Protein AF-A0A933JRE7-F1 (afdb_monomer_lite)

Foldseek 3Di:
DDPPPPPPPDFQFAWLVRLCVVLVHDSVLSVVQCVVVVPQAPDDDPPTGTHGPVRSVSSSVSVVD

Secondary structure (DSSP, 8-state):
-------------EEHHHHHHHHTS-HHHHHHHHHHTTPPPSEEETTEEEE-HHHHHHHHHHH--

Structure (mmCIF, N/CA/C/O backbone):
data_AF-A0A933JRE7-F1
#
_entry.id   AF-A0A933JRE7-F1
#
loop_
_atom_site.group_PDB
_atom_site.id
_atom_site.type_symbol
_atom_site.label_atom_id
_atom_site.label_alt_id
_atom_site.label_comp_id
_atom_site.label_asym_id
_atom_site.label_entity_id
_atom_site.label_seq_id
_atom_site.pdbx_PDB_ins_code
_atom_site.Cartn_x
_atom_site.Cartn_y
_atom_site.Cartn_z
_atom_site.occupancy
_atom_site.B_iso_or_equiv
_atom_site.auth_seq_id
_atom_site.auth_comp_id
_atom_site.auth_asym_id
_atom_site.auth_atom_id
_atom_site.pdbx_PDB_model_num
ATOM 1 N N . MET A 1 1 ? -19.896 26.387 -18.779 1.00 46.78 1 MET A N 1
ATOM 2 C CA . MET A 1 1 ? -19.843 25.006 -18.248 1.00 46.78 1 MET A CA 1
ATOM 3 C C . MET A 1 1 ? -18.538 24.845 -17.476 1.00 46.78 1 MET A C 1
ATOM 5 O O . MET A 1 1 ? -17.541 25.427 -17.870 1.00 46.78 1 MET A O 1
ATOM 9 N N . ARG A 1 2 ? -18.577 24.150 -16.343 1.00 52.25 2 ARG A N 1
ATOM 10 C CA . ARG A 1 2 ? -17.558 24.089 -15.286 1.00 52.25 2 ARG A CA 1
ATOM 11 C C . ARG A 1 2 ? -16.337 23.267 -15.743 1.00 52.25 2 ARG A C 1
ATOM 13 O O . ARG A 1 2 ? -16.394 22.044 -15.697 1.00 52.25 2 ARG A O 1
ATOM 20 N N . SER A 1 3 ? -15.258 23.926 -16.177 1.00 59.16 3 SER A N 1
ATOM 21 C CA . SER A 1 3 ? -13.952 23.288 -16.410 1.00 59.16 3 SER A CA 1
ATOM 22 C C . SER A 1 3 ? -13.358 22.859 -15.071 1.00 59.16 3 SER A C 1
ATOM 24 O O . SER A 1 3 ? -12.733 23.638 -14.357 1.00 59.16 3 SER A O 1
ATOM 26 N N . MET A 1 4 ? -13.644 21.620 -14.691 1.00 43.53 4 MET A N 1
ATOM 27 C CA . MET A 1 4 ? -13.055 20.930 -13.550 1.00 43.53 4 MET A CA 1
ATOM 28 C C . MET A 1 4 ? -12.095 19.869 -14.095 1.00 43.53 4 MET A C 1
ATOM 30 O O . MET A 1 4 ? -12.316 18.671 -13.960 1.00 43.53 4 MET A O 1
ATOM 34 N N . GLU A 1 5 ? -11.014 20.317 -14.727 1.00 55.97 5 GLU A N 1
ATOM 35 C CA . GLU A 1 5 ? -9.846 19.474 -14.974 1.00 55.97 5 GLU A CA 1
ATOM 36 C C . GLU A 1 5 ? -9.003 19.499 -13.703 1.00 55.97 5 GLU A C 1
ATOM 38 O O . GLU A 1 5 ? -8.155 20.360 -13.480 1.00 55.97 5 GLU A O 1
ATOM 43 N N . LYS A 1 6 ? -9.313 18.580 -12.787 1.00 48.06 6 LYS A N 1
ATOM 44 C CA . LYS A 1 6 ? -8.486 18.349 -11.607 1.00 48.06 6 LYS A CA 1
ATOM 45 C C . LYS A 1 6 ? -7.276 17.530 -12.050 1.00 48.06 6 LYS A C 1
ATOM 47 O O . LYS A 1 6 ? -7.265 16.312 -11.905 1.00 48.06 6 LYS A O 1
ATOM 52 N N . THR A 1 7 ? -6.269 18.205 -12.598 1.00 40.38 7 THR A N 1
ATOM 53 C CA . THR A 1 7 ? -4.928 17.655 -12.826 1.00 40.38 7 THR A CA 1
ATOM 54 C C . THR A 1 7 ? -4.318 17.294 -11.472 1.00 40.38 7 THR A C 1
ATOM 56 O O . THR A 1 7 ? -3.693 18.113 -10.800 1.00 40.38 7 THR A O 1
ATOM 59 N N . LYS A 1 8 ? -4.555 16.065 -11.016 1.00 48.09 8 LYS A N 1
ATOM 60 C CA . LYS A 1 8 ? -3.859 15.468 -9.874 1.00 48.09 8 LYS A CA 1
ATOM 61 C C . LYS A 1 8 ? -2.779 14.534 -10.408 1.00 48.09 8 LYS A C 1
ATOM 63 O O . LYS A 1 8 ? -2.781 13.337 -10.147 1.00 48.09 8 LYS A O 1
ATOM 68 N N . GLU A 1 9 ? -1.880 15.109 -11.193 1.00 52.88 9 GLU A N 1
ATOM 69 C CA . GLU A 1 9 ? -0.628 14.485 -11.595 1.00 52.88 9 GLU A CA 1
ATOM 70 C C . GLU A 1 9 ? 0.449 14.940 -10.617 1.00 52.88 9 GLU A C 1
ATOM 72 O O . GLU A 1 9 ? 1.174 15.905 -10.834 1.00 52.88 9 GLU A O 1
ATOM 77 N N . THR A 1 10 ? 0.528 14.246 -9.491 1.00 47.06 10 THR A N 1
ATOM 78 C CA . THR A 1 10 ? 1.782 14.172 -8.753 1.00 47.06 10 THR A CA 1
ATOM 79 C C . THR A 1 10 ? 2.065 12.708 -8.535 1.00 47.06 10 THR A C 1
ATOM 81 O O . THR A 1 10 ? 1.338 11.991 -7.844 1.00 47.06 10 THR A O 1
ATOM 84 N N . SER A 1 11 ? 3.104 12.274 -9.231 1.00 56.62 11 SER A N 1
ATOM 85 C CA . SER A 1 11 ? 3.700 10.949 -9.299 1.00 56.62 11 SER A CA 1
ATOM 86 C C . SER A 1 11 ? 4.286 10.508 -7.952 1.00 56.62 11 SER A C 1
ATOM 88 O O . SER A 1 11 ? 5.402 10.004 -7.877 1.00 56.62 11 SER A O 1
ATOM 90 N N . ASP A 1 12 ? 3.544 10.694 -6.862 1.00 68.69 12 ASP A N 1
ATOM 91 C CA . ASP A 1 12 ? 3.858 10.163 -5.547 1.00 68.69 12 ASP A CA 1
ATOM 92 C C . ASP A 1 12 ? 3.426 8.701 -5.522 1.00 68.69 12 ASP A C 1
ATOM 94 O O . ASP A 1 12 ? 2.377 8.324 -4.998 1.00 68.69 12 ASP A O 1
ATOM 98 N N . LEU A 1 13 ? 4.242 7.864 -6.152 1.00 78.38 13 LEU A N 1
ATOM 99 C CA . LEU A 1 13 ? 4.198 6.426 -5.964 1.00 78.38 13 LEU A CA 1
ATOM 100 C C . LEU A 1 13 ? 4.575 6.142 -4.504 1.00 78.38 13 LEU A C 1
ATOM 102 O O . LEU A 1 13 ? 5.742 6.187 -4.115 1.00 78.38 13 LEU A O 1
ATOM 106 N N . LEU A 1 14 ? 3.571 5.882 -3.671 1.00 84.12 14 LEU A N 1
ATOM 107 C CA . LEU A 1 14 ? 3.740 5.631 -2.246 1.00 84.12 14 LEU A CA 1
ATOM 108 C C . LEU A 1 14 ? 3.780 4.130 -1.985 1.00 84.12 14 LEU A C 1
ATOM 110 O O . LEU A 1 14 ? 2.952 3.369 -2.475 1.00 84.12 14 LEU A O 1
ATOM 114 N N . THR A 1 15 ? 4.716 3.676 -1.161 1.00 86.94 15 THR A N 1
ATOM 115 C CA . THR A 1 15 ? 4.715 2.283 -0.700 1.00 86.94 15 THR A CA 1
ATOM 116 C C . THR A 1 15 ? 3.516 2.020 0.209 1.00 86.94 15 THR A C 1
ATOM 118 O O . THR A 1 15 ? 2.999 2.946 0.831 1.00 86.94 15 THR A O 1
ATOM 121 N N . ALA A 1 16 ? 3.100 0.759 0.365 1.00 83.88 16 ALA A N 1
ATOM 122 C CA . ALA A 1 16 ? 1.997 0.398 1.271 1.00 83.88 16 ALA A CA 1
ATOM 123 C C . ALA A 1 16 ? 2.141 1.009 2.683 1.00 83.88 16 ALA A C 1
ATOM 125 O O . ALA A 1 16 ? 1.151 1.434 3.272 1.00 83.88 16 ALA A O 1
ATOM 126 N N . GLY A 1 17 ? 3.372 1.114 3.202 1.00 84.31 17 GLY A N 1
ATOM 127 C CA . GLY A 1 17 ? 3.652 1.772 4.482 1.00 84.31 17 GLY A CA 1
ATOM 128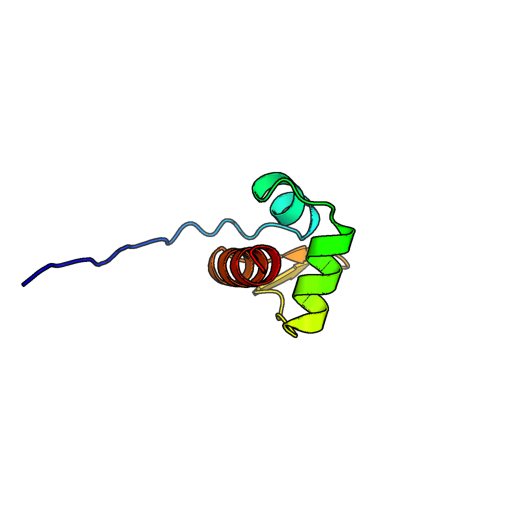 C C . GLY A 1 17 ? 3.449 3.291 4.449 1.00 84.31 17 GLY A C 1
ATOM 129 O O . GLY A 1 17 ? 2.872 3.853 5.376 1.00 84.31 17 GLY A O 1
ATOM 130 N N . ASN A 1 18 ? 3.853 3.969 3.371 1.00 86.75 18 ASN A N 1
ATOM 131 C CA . ASN A 1 18 ? 3.586 5.401 3.213 1.00 86.75 18 ASN A CA 1
ATOM 132 C C . ASN A 1 18 ? 2.095 5.684 3.004 1.00 86.75 18 ASN A C 1
ATOM 134 O O . ASN A 1 18 ? 1.588 6.669 3.531 1.00 86.75 18 ASN A O 1
ATOM 138 N N . VAL A 1 19 ? 1.383 4.815 2.282 1.00 85.62 19 VAL A N 1
ATOM 139 C CA . VAL A 1 19 ? -0.078 4.887 2.145 1.00 85.62 19 VAL A CA 1
ATOM 140 C C . VAL A 1 19 ? -0.747 4.743 3.510 1.00 85.62 19 VAL A C 1
ATOM 142 O O . VAL A 1 19 ? -1.591 5.563 3.857 1.00 85.62 19 VAL A O 1
ATOM 145 N N . ALA A 1 20 ? -0.316 3.768 4.313 1.00 86.44 20 ALA A N 1
ATOM 146 C CA . ALA A 1 20 ? -0.800 3.564 5.676 1.00 86.44 20 ALA A CA 1
ATOM 147 C C . ALA A 1 20 ? -0.608 4.817 6.543 1.00 86.44 20 ALA A C 1
ATOM 149 O O . ALA A 1 20 ? -1.570 5.315 7.123 1.00 86.44 20 ALA A O 1
ATOM 150 N N . LYS A 1 21 ? 0.597 5.405 6.525 1.00 86.50 21 LYS A N 1
ATOM 151 C CA . LYS A 1 21 ? 0.895 6.667 7.221 1.00 86.50 21 LYS A CA 1
ATOM 152 C C . LYS A 1 21 ? 0.039 7.835 6.729 1.00 86.50 21 LYS A C 1
ATOM 154 O O . LYS A 1 21 ? -0.479 8.588 7.543 1.00 86.50 21 LYS A O 1
ATOM 159 N N . LYS A 1 22 ? -0.138 7.979 5.412 1.00 83.56 22 LYS A N 1
ATOM 160 C CA . LYS A 1 22 ? -0.913 9.075 4.803 1.00 83.56 22 LYS A CA 1
ATOM 161 C C . LYS A 1 22 ? -2.409 8.972 5.099 1.00 83.56 22 LYS A C 1
ATOM 163 O O . LYS A 1 22 ? -3.090 9.988 5.170 1.00 83.56 22 LYS A O 1
ATOM 168 N N . LEU A 1 23 ? -2.907 7.750 5.266 1.00 81.81 23 LEU A N 1
ATOM 169 C CA . LEU A 1 23 ? -4.291 7.462 5.632 1.00 81.81 23 LEU A CA 1
ATOM 170 C C . LEU A 1 23 ? -4.497 7.351 7.151 1.00 81.81 23 LEU A C 1
ATOM 172 O O . LEU A 1 23 ? -5.637 7.249 7.589 1.00 81.81 23 LEU A O 1
ATOM 176 N N . GLY A 1 24 ? -3.426 7.366 7.952 1.00 84.06 24 GLY A N 1
ATOM 177 C CA . GLY A 1 24 ? -3.501 7.194 9.404 1.00 84.06 24 GLY A CA 1
ATOM 178 C C . GLY A 1 24 ? -3.988 5.808 9.838 1.00 84.06 24 GLY A C 1
ATOM 179 O O . GLY A 1 24 ? -4.551 5.663 10.919 1.00 84.06 24 GLY A O 1
ATOM 180 N N . VAL A 1 25 ? -3.807 4.784 9.001 1.00 85.88 25 VAL A N 1
ATOM 181 C CA . VAL A 1 25 ? -4.230 3.406 9.290 1.00 85.88 25 VAL A CA 1
ATOM 182 C C . VAL A 1 25 ? -3.028 2.481 9.440 1.00 85.88 25 VAL A C 1
ATOM 184 O O . VAL A 1 25 ? -1.924 2.796 9.004 1.00 85.88 25 VAL A O 1
ATOM 187 N N . SER A 1 26 ? -3.239 1.299 10.016 1.00 84.69 26 SER A N 1
ATOM 188 C CA . SER A 1 26 ? -2.203 0.267 10.085 1.00 84.69 26 SER A CA 1
ATOM 189 C C . SER A 1 26 ? -1.900 -0.313 8.701 1.00 84.69 26 SER A C 1
ATOM 191 O O . SER A 1 26 ? -2.807 -0.602 7.917 1.00 84.69 26 SER A O 1
ATOM 193 N N . ASP A 1 27 ? -0.629 -0.584 8.426 1.00 83.75 27 ASP A N 1
ATOM 194 C CA . ASP A 1 27 ? -0.159 -1.310 7.236 1.00 83.75 27 ASP A CA 1
ATOM 195 C C . ASP A 1 27 ? -0.891 -2.645 7.010 1.00 83.75 27 ASP A C 1
ATOM 197 O O . ASP A 1 27 ? -1.178 -2.997 5.865 1.00 83.75 27 ASP A O 1
ATOM 201 N N . GLY A 1 28 ? -1.286 -3.351 8.074 1.00 84.81 28 GLY A N 1
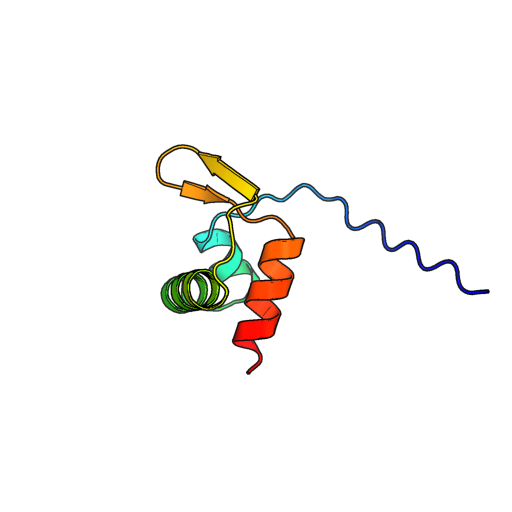ATOM 202 C CA . GLY A 1 28 ? -2.156 -4.530 7.982 1.00 84.81 28 GLY A CA 1
ATOM 203 C C . GLY A 1 28 ? -3.526 -4.256 7.339 1.00 84.81 28 GLY A C 1
ATOM 204 O O . GLY A 1 28 ? -3.980 -5.051 6.514 1.00 84.81 28 GLY A O 1
ATOM 205 N N . LYS A 1 29 ? -4.167 -3.117 7.651 1.00 86.25 29 LYS A N 1
ATOM 206 C CA . LYS A 1 29 ? -5.432 -2.696 7.017 1.00 86.25 29 LYS A CA 1
ATOM 207 C C . LYS A 1 29 ? -5.216 -2.348 5.548 1.00 86.25 29 LYS A C 1
ATOM 209 O O . LYS A 1 29 ? -5.995 -2.778 4.708 1.00 86.25 29 LYS A O 1
ATOM 214 N N . VAL A 1 30 ? -4.124 -1.653 5.229 1.00 86.44 30 VAL A N 1
ATOM 215 C CA . VAL A 1 30 ? -3.769 -1.324 3.841 1.00 86.44 30 VAL A CA 1
ATOM 216 C C . VAL A 1 30 ? -3.525 -2.587 3.019 1.00 86.44 30 VAL A C 1
ATOM 218 O O . VAL A 1 30 ? -4.102 -2.726 1.948 1.00 86.44 30 VAL A O 1
ATOM 221 N N . LYS A 1 31 ? -2.748 -3.553 3.526 1.00 84.12 31 LYS A N 1
ATOM 222 C CA . LYS A 1 31 ? -2.516 -4.840 2.844 1.00 84.12 31 LYS A CA 1
ATOM 223 C C . LYS A 1 31 ? -3.805 -5.646 2.658 1.00 84.12 31 LYS A C 1
ATOM 225 O O . LYS A 1 31 ? -3.998 -6.223 1.587 1.00 84.12 31 LYS A O 1
ATOM 230 N N . LYS A 1 32 ? -4.690 -5.669 3.665 1.00 88.12 32 LYS A N 1
ATOM 231 C CA . LYS A 1 32 ? -6.021 -6.288 3.554 1.00 88.12 32 LYS A CA 1
ATOM 232 C C . LYS A 1 32 ? -6.865 -5.607 2.482 1.00 88.12 32 LYS A C 1
ATOM 234 O O . LYS A 1 32 ? -7.365 -6.304 1.612 1.00 88.12 32 LYS A O 1
ATOM 239 N N . ALA A 1 33 ? -6.959 -4.279 2.499 1.00 86.94 33 ALA A N 1
ATOM 240 C CA . ALA A 1 33 ? -7.698 -3.510 1.501 1.00 86.94 33 ALA A CA 1
ATOM 241 C C . ALA A 1 33 ? -7.133 -3.729 0.091 1.00 86.94 33 ALA A C 1
ATOM 243 O O . ALA A 1 33 ? -7.890 -4.027 -0.823 1.00 86.94 33 ALA A O 1
ATOM 244 N N . ILE A 1 34 ? -5.808 -3.682 -0.086 1.00 86.62 34 ILE A N 1
ATOM 245 C CA . ILE A 1 34 ? -5.154 -3.961 -1.374 1.00 86.62 34 ILE A CA 1
ATOM 246 C C . ILE A 1 34 ? -5.502 -5.368 -1.874 1.00 86.62 34 ILE A C 1
ATOM 248 O O . ILE A 1 34 ? -5.859 -5.529 -3.036 1.00 86.62 34 ILE A O 1
ATOM 252 N N . SER A 1 35 ? -5.429 -6.381 -1.005 1.00 86.19 35 SER A N 1
ATOM 253 C CA . SER A 1 35 ? -5.719 -7.772 -1.382 1.00 86.19 35 SER A CA 1
ATOM 254 C C . SER A 1 35 ? -7.207 -7.996 -1.669 1.00 86.19 35 SER A C 1
ATOM 256 O O . SER A 1 35 ? -7.546 -8.676 -2.633 1.00 86.19 35 SER A O 1
ATOM 258 N N . ALA A 1 36 ? -8.091 -7.397 -0.866 1.00 87.81 36 ALA A N 1
ATOM 259 C CA . ALA A 1 36 ? -9.542 -7.477 -1.026 1.00 87.81 36 ALA A CA 1
ATOM 260 C C . ALA A 1 36 ? -10.009 -6.784 -2.313 1.00 87.81 36 ALA A C 1
ATOM 262 O O . ALA A 1 36 ? -10.799 -7.341 -3.068 1.00 87.81 36 ALA A O 1
ATOM 263 N N . LEU A 1 37 ? -9.448 -5.609 -2.607 1.00 82.81 37 LEU A N 1
ATOM 264 C CA . LEU A 1 37 ? -9.695 -4.855 -3.835 1.00 82.81 37 LEU A CA 1
ATOM 265 C C . LEU A 1 37 ? -8.939 -5.408 -5.048 1.00 82.81 37 LEU A C 1
ATOM 267 O O . LEU A 1 37 ? -9.102 -4.882 -6.148 1.00 82.81 37 LEU A O 1
ATOM 271 N N . LYS A 1 38 ? -8.073 -6.415 -4.852 1.00 83.94 38 LYS A N 1
ATOM 272 C CA . LYS A 1 38 ? -7.123 -6.916 -5.859 1.00 83.94 38 LYS A CA 1
ATOM 273 C C . LYS A 1 38 ? -6.384 -5.776 -6.569 1.00 83.94 38 LYS A C 1
ATOM 275 O O . LYS A 1 38 ? -6.189 -5.789 -7.783 1.00 83.94 38 LYS A O 1
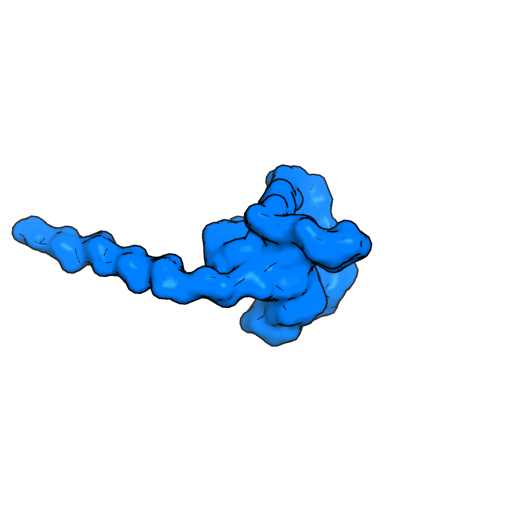ATOM 280 N N . LEU A 1 39 ? -5.992 -4.766 -5.795 1.00 83.38 39 LEU A N 1
ATOM 281 C CA . LEU A 1 39 ? -5.305 -3.587 -6.295 1.00 83.38 39 LEU A CA 1
ATOM 282 C C . LEU A 1 39 ? -3.920 -3.972 -6.800 1.00 83.38 39 LEU A C 1
ATOM 284 O O . LEU A 1 39 ? -3.089 -4.488 -6.050 1.00 83.38 39 LEU A O 1
ATOM 288 N N . GLN A 1 40 ? -3.667 -3.690 -8.073 1.00 80.50 40 GLN A N 1
ATOM 289 C CA . GLN A 1 40 ? -2.346 -3.867 -8.648 1.00 80.50 40 GLN A CA 1
ATOM 290 C C . GLN A 1 40 ? -1.457 -2.684 -8.259 1.00 80.50 40 GLN A C 1
ATOM 292 O O . GLN A 1 40 ? -1.909 -1.539 -8.306 1.00 80.50 40 GLN A O 1
ATOM 297 N N . PRO A 1 41 ? -0.203 -2.935 -7.860 1.00 81.56 41 PRO A N 1
ATOM 298 C CA . PRO A 1 41 ? 0.738 -1.858 -7.629 1.00 81.56 41 PRO A CA 1
ATOM 299 C C . P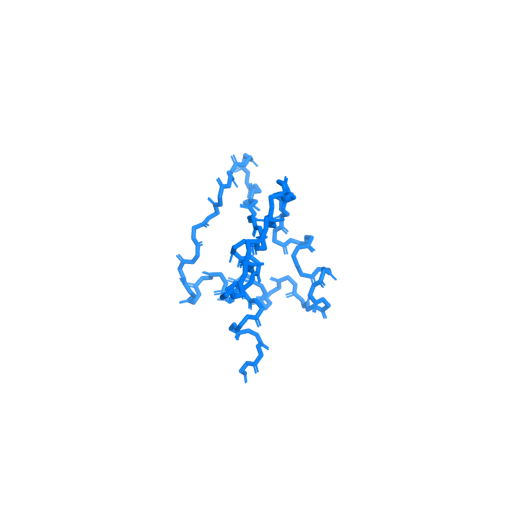RO A 1 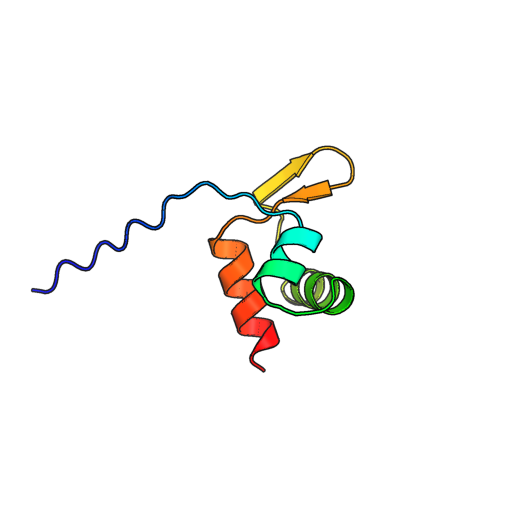41 ? 1.122 -1.205 -8.953 1.00 81.56 41 PRO A C 1
ATOM 301 O O . PRO A 1 41 ? 1.530 -1.889 -9.890 1.00 81.56 41 PRO A O 1
ATOM 304 N N . ASP A 1 42 ? 1.026 0.120 -8.999 1.00 81.12 42 ASP A N 1
ATOM 305 C CA . ASP A 1 42 ? 1.427 0.935 -10.146 1.00 81.12 42 ASP A CA 1
ATOM 306 C C . ASP A 1 42 ? 2.924 0.780 -10.459 1.00 81.12 42 ASP A C 1
ATOM 308 O O . ASP A 1 42 ? 3.334 0.822 -11.615 1.00 81.12 42 ASP A O 1
ATOM 312 N N . ALA A 1 43 ? 3.751 0.554 -9.432 1.00 79.44 43 ALA A N 1
ATOM 313 C CA . ALA A 1 43 ? 5.145 0.181 -9.625 1.00 79.44 43 ALA A CA 1
ATOM 314 C C . ALA A 1 43 ? 5.602 -0.854 -8.594 1.00 79.44 43 ALA A C 1
ATOM 316 O O . ALA A 1 43 ? 5.223 -0.830 -7.427 1.00 79.44 43 ALA A O 1
ATOM 317 N N . LYS A 1 44 ? 6.474 -1.768 -9.010 1.00 80.44 44 LYS A N 1
ATOM 318 C CA . LYS A 1 44 ? 7.125 -2.748 -8.136 1.00 80.44 44 LYS A CA 1
ATOM 319 C C . LYS A 1 44 ? 8.626 -2.497 -8.170 1.00 80.44 44 LYS A C 1
ATOM 321 O O . LYS A 1 44 ? 9.230 -2.545 -9.236 1.00 80.44 44 LYS A O 1
ATOM 326 N N . LYS A 1 45 ? 9.241 -2.293 -7.005 1.00 72.25 45 LYS A N 1
ATOM 327 C CA . LYS A 1 45 ? 10.701 -2.226 -6.864 1.00 72.25 45 LYS A CA 1
ATOM 328 C C . LYS A 1 45 ? 11.135 -3.277 -5.843 1.00 72.25 45 LYS A C 1
ATOM 330 O O . LYS A 1 45 ? 10.946 -3.117 -4.637 1.00 72.25 45 LYS A O 1
ATOM 335 N N . GLY A 1 46 ? 11.660 -4.396 -6.343 1.00 78.88 46 GLY A N 1
ATOM 336 C CA . GLY A 1 46 ? 12.010 -5.559 -5.522 1.00 78.88 46 GLY A CA 1
ATOM 337 C C . GLY A 1 46 ? 10.788 -6.159 -4.817 1.00 78.88 46 GLY A C 1
ATOM 338 O O . GLY A 1 46 ? 9.795 -6.492 -5.465 1.00 78.88 46 GLY A O 1
ATOM 339 N N . ALA A 1 47 ? 10.862 -6.285 -3.491 1.00 73.25 47 ALA A N 1
ATOM 340 C CA . ALA A 1 47 ? 9.762 -6.756 -2.643 1.00 73.25 47 ALA A CA 1
ATOM 341 C C . ALA A 1 47 ? 8.751 -5.649 -2.275 1.00 73.25 47 ALA A C 1
ATOM 343 O O . ALA A 1 47 ? 7.689 -5.940 -1.725 1.00 73.25 47 ALA A O 1
ATOM 344 N N . CYS A 1 48 ? 9.064 -4.383 -2.574 1.00 74.81 48 CYS A N 1
ATOM 345 C CA . CYS A 1 48 ? 8.206 -3.250 -2.253 1.00 74.81 48 CYS A CA 1
ATOM 346 C C . CYS A 1 48 ? 7.303 -2.892 -3.435 1.00 74.81 48 CYS A C 1
ATOM 348 O O . CYS A 1 48 ? 7.756 -2.578 -4.538 1.00 74.81 48 CYS A O 1
ATOM 350 N N . ALA A 1 49 ? 6.004 -2.920 -3.168 1.00 84.38 49 ALA A N 1
ATOM 351 C CA . ALA A 1 49 ? 4.957 -2.448 -4.054 1.00 84.38 49 ALA A CA 1
ATOM 352 C C . ALA A 1 49 ? 4.669 -0.963 -3.786 1.00 84.38 49 ALA A C 1
ATOM 354 O O . ALA A 1 49 ? 4.535 -0.545 -2.630 1.00 84.38 49 ALA A O 1
ATOM 355 N N . TYR A 1 50 ? 4.575 -0.193 -4.860 1.00 85.38 50 TYR A N 1
ATOM 356 C CA . TYR A 1 50 ? 4.287 1.229 -4.883 1.00 85.38 50 TYR A CA 1
ATOM 357 C C . TYR A 1 50 ? 2.913 1.449 -5.505 1.00 85.38 50 TYR A C 1
ATOM 359 O O . TYR A 1 50 ? 2.544 0.810 -6.490 1.00 85.38 50 TYR A O 1
ATOM 367 N N . TYR A 1 51 ? 2.177 2.378 -4.920 1.00 86.12 51 TYR A N 1
ATOM 368 C CA . TYR A 1 51 ? 0.791 2.673 -5.220 1.00 86.12 51 TYR A CA 1
ATOM 369 C C . TYR A 1 51 ? 0.682 4.157 -5.522 1.00 86.12 51 TYR A C 1
ATOM 371 O O . TYR A 1 51 ? 1.071 4.999 -4.708 1.00 86.12 51 TYR A O 1
ATOM 379 N N . GLY A 1 52 ? 0.168 4.470 -6.704 1.00 85.88 52 GLY A N 1
ATOM 380 C CA . GLY A 1 52 ? -0.096 5.839 -7.104 1.00 85.88 52 GLY A CA 1
ATOM 381 C C . GLY A 1 52 ? -1.305 6.430 -6.375 1.00 85.88 52 GLY A C 1
ATOM 382 O O . GLY A 1 52 ? -2.032 5.726 -5.664 1.00 85.88 52 GLY A O 1
ATOM 383 N N . PRO A 1 53 ? -1.580 7.724 -6.586 1.00 81.50 53 PRO A N 1
ATOM 384 C CA . PRO A 1 53 ? -2.721 8.405 -5.981 1.00 81.50 53 PRO A CA 1
ATOM 385 C C . PRO A 1 53 ? -4.062 7.724 -6.301 1.00 81.50 53 PRO A C 1
ATOM 387 O O . PRO A 1 53 ? -4.911 7.635 -5.417 1.00 81.50 53 PRO A O 1
ATOM 390 N N . ALA A 1 54 ? -4.230 7.165 -7.505 1.00 83.25 54 ALA A N 1
ATOM 391 C CA . ALA A 1 54 ? -5.430 6.416 -7.888 1.00 83.25 54 ALA A CA 1
ATOM 392 C C . ALA A 1 54 ? -5.647 5.162 -7.020 1.00 83.25 54 ALA A C 1
ATOM 394 O O . ALA A 1 54 ? -6.762 4.877 -6.576 1.00 83.25 54 ALA A O 1
ATOM 395 N N . SER A 1 55 ? -4.570 4.429 -6.737 1.00 84.75 55 SER A N 1
ATOM 396 C CA . SER A 1 55 ? -4.582 3.265 -5.849 1.00 84.75 55 SER A CA 1
ATOM 397 C C . SER A 1 55 ? -4.851 3.676 -4.400 1.00 84.75 55 SER A C 1
ATOM 399 O O . SER A 1 55 ? -5.658 3.046 -3.721 1.00 84.75 55 SER A O 1
ATOM 401 N N . VAL A 1 56 ? -4.255 4.780 -3.937 1.00 83.69 56 VAL A N 1
ATOM 402 C CA . VAL A 1 56 ? -4.514 5.341 -2.599 1.00 83.69 56 VAL A CA 1
ATOM 403 C C . VAL A 1 56 ? -5.973 5.749 -2.423 1.00 83.69 56 VAL A C 1
ATOM 405 O O . VAL A 1 56 ? -6.540 5.498 -1.364 1.00 83.69 56 VAL A O 1
ATOM 408 N N . GLU A 1 57 ? -6.601 6.347 -3.435 1.00 85.31 57 GLU A N 1
ATOM 409 C CA . GLU A 1 57 ? -8.017 6.728 -3.376 1.00 85.31 57 GLU A CA 1
ATOM 410 C C . GLU A 1 57 ? -8.940 5.510 -3.281 1.00 85.31 57 GLU A C 1
ATOM 412 O O . GLU A 1 57 ? -9.868 5.519 -2.475 1.00 85.31 57 GLU A O 1
ATOM 417 N N . LYS A 1 58 ? -8.632 4.425 -4.001 1.00 85.12 58 LYS A N 1
ATOM 418 C CA . LYS A 1 58 ? -9.350 3.145 -3.878 1.00 85.12 58 LYS A CA 1
ATOM 419 C C . LYS A 1 58 ? -9.182 2.518 -2.490 1.00 85.12 58 LYS A C 1
ATOM 421 O O . LYS A 1 58 ? -10.168 2.108 -1.886 1.00 85.12 58 LYS A O 1
ATOM 426 N N . ILE A 1 59 ? -7.953 2.491 -1.960 1.00 85.88 59 ILE A N 1
ATOM 427 C CA . ILE A 1 59 ? -7.665 1.987 -0.604 1.00 85.88 59 ILE A CA 1
ATOM 428 C C . ILE A 1 59 ? -8.415 2.820 0.433 1.00 85.88 59 ILE A C 1
ATOM 430 O O . ILE A 1 59 ? -9.043 2.263 1.323 1.00 85.88 59 ILE A O 1
ATOM 434 N N . LYS A 1 60 ? -8.383 4.151 0.308 1.00 84.00 60 LYS A N 1
ATOM 435 C CA . LYS A 1 60 ? -9.116 5.060 1.192 1.00 84.00 60 LYS A CA 1
ATOM 436 C C . LYS A 1 60 ? -10.620 4.800 1.144 1.00 84.00 60 LYS A C 1
ATOM 438 O O . LYS A 1 60 ? -11.239 4.763 2.198 1.00 84.00 60 LYS A O 1
ATOM 443 N N . GLY A 1 61 ? -11.184 4.610 -0.050 1.00 85.50 61 GLY A N 1
ATOM 444 C CA . GLY A 1 61 ? -12.600 4.288 -0.227 1.00 85.50 61 GLY A CA 1
ATOM 445 C C . GLY A 1 61 ? -12.995 2.990 0.474 1.00 85.50 61 GLY A C 1
ATOM 446 O O . GLY A 1 61 ? -13.988 2.970 1.182 1.00 85.50 61 GLY A O 1
ATOM 447 N N . ALA A 1 62 ? -12.177 1.942 0.365 1.00 84.56 62 ALA A N 1
ATOM 448 C CA . ALA A 1 62 ? -12.443 0.666 1.033 1.00 84.56 62 ALA A CA 1
ATOM 449 C C . ALA A 1 62 ? -12.162 0.650 2.543 1.00 84.56 62 ALA A C 1
ATOM 451 O O . ALA A 1 62 ? -12.501 -0.319 3.208 1.00 84.56 62 ALA A O 1
ATOM 452 N N . LEU A 1 63 ? -11.483 1.668 3.077 1.00 79.31 63 LEU A N 1
ATOM 453 C CA . LEU A 1 63 ? -11.255 1.833 4.517 1.00 79.31 63 LEU A CA 1
ATOM 454 C C . LEU A 1 63 ? -12.281 2.760 5.179 1.00 79.31 63 LEU A C 1
ATOM 456 O O . LEU A 1 63 ? -12.250 2.904 6.399 1.00 79.31 63 LEU A O 1
ATOM 460 N N . ALA A 1 64 ? -13.105 3.444 4.383 1.00 70.38 64 ALA A N 1
ATOM 461 C CA . ALA A 1 64 ? -14.167 4.327 4.855 1.00 70.38 64 ALA A CA 1
ATOM 462 C C . ALA A 1 64 ? -15.507 3.594 5.071 1.00 70.38 64 ALA A C 1
ATOM 464 O O . ALA A 1 64 ? -16.475 4.246 5.459 1.00 70.38 64 ALA A O 1
ATOM 465 N N . ASP A 1 65 ? -15.533 2.284 4.814 1.00 49.94 65 ASP A N 1
ATOM 466 C CA . ASP A 1 65 ? -16.611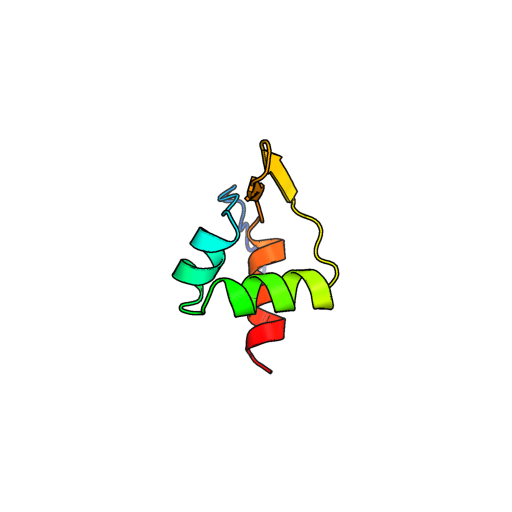 1.334 5.120 1.00 49.94 65 ASP A CA 1
ATOM 467 C C . ASP A 1 65 ? -16.246 0.548 6.393 1.00 49.94 65 ASP A C 1
ATOM 469 O O . ASP A 1 65 ? -17.111 0.426 7.288 1.00 49.94 65 ASP A O 1
#

Sequence (65 aa):
MRSMEKTKETSDLLTAGNVAKKLGVSDGKVKKAISALKLQPDAKKGACAYYGPASVEKIKGALAD

Radius of gyration: 12.71 Å; chains: 1; bounding box: 32×33×28 Å

pLDDT: mean 76.94, std 13.56, range [40.38, 88.12]